Protein AF-F7KYP5-F1 (afdb_monomer_lite)

Organism: NCBI:txid457403

Foldseek 3Di:
DDDDPVLLVVLLVCVLVVNPVVSLVSQCVVVVDDSVVSNVVSVVSCVVVVRPRPPPPVPVQPWDCDPVVNDTDHDPVVVVVVVVVD

Secondary structure (DSSP, 8-state):
-PPPHHHHHHHHHHHHTT-HHHHHHHHHHHH---HHHHHHHHHHHHHHTT---------SS-EEEETTTTEEEE-HHHHHHHGGG-

Structure (mmCIF, N/CA/C/O backbone):
data_AF-F7KYP5-F1
#
_entry.id   AF-F7KYP5-F1
#
loop_
_atom_site.group_PDB
_atom_site.id
_atom_site.type_symbol
_atom_site.label_atom_id
_atom_site.label_alt_id
_atom_site.label_comp_id
_atom_site.label_asym_id
_atom_site.label_entity_id
_atom_site.label_seq_id
_atom_site.pdbx_PDB_ins_code
_atom_site.Cartn_x
_atom_site.Cartn_y
_atom_site.Cartn_z
_atom_site.occupancy
_atom_site.B_iso_or_equiv
_atom_site.auth_seq_id
_atom_site.auth_comp_id
_atom_site.auth_asym_id
_atom_site.auth_atom_id
_atom_site.pdbx_PDB_model_num
ATOM 1 N N . MET A 1 1 ? -6.664 3.918 17.135 1.00 56.44 1 MET A N 1
ATOM 2 C CA . MET A 1 1 ? -6.376 2.484 16.944 1.00 56.44 1 MET A CA 1
ATOM 3 C C . MET A 1 1 ? -4.887 2.364 16.719 1.00 56.44 1 MET A C 1
ATOM 5 O O . MET A 1 1 ? -4.367 3.119 15.907 1.00 56.44 1 MET A O 1
ATOM 9 N N . GLU A 1 2 ? -4.218 1.511 17.485 1.00 64.62 2 GLU A N 1
ATOM 10 C CA . GLU A 1 2 ? -2.777 1.278 17.376 1.00 64.62 2 GLU A CA 1
ATOM 11 C C . GLU A 1 2 ? -2.547 0.089 16.443 1.00 64.62 2 GLU A C 1
ATOM 13 O O . GLU A 1 2 ? -3.175 -0.959 16.608 1.00 64.62 2 GLU A O 1
ATOM 18 N N . LEU A 1 3 ? -1.691 0.265 15.439 1.00 72.12 3 LEU A N 1
ATOM 19 C CA . LEU A 1 3 ? -1.161 -0.860 14.678 1.00 72.12 3 LEU A CA 1
ATOM 20 C C . LEU A 1 3 ? -0.158 -1.580 15.577 1.00 72.12 3 LEU A C 1
ATOM 22 O O . LEU A 1 3 ? 0.721 -0.947 16.158 1.00 72.12 3 LEU A O 1
ATOM 26 N N . LEU A 1 4 ? -0.319 -2.893 15.728 1.00 82.25 4 LEU A N 1
ATOM 27 C CA . LEU A 1 4 ? 0.676 -3.704 16.419 1.00 82.25 4 LEU A CA 1
ATOM 28 C C . LEU A 1 4 ? 1.860 -3.963 15.482 1.00 82.25 4 LEU A C 1
ATOM 30 O O . LEU A 1 4 ? 1.660 -4.143 14.283 1.00 82.25 4 LEU A O 1
ATOM 34 N N . GLU A 1 5 ? 3.066 -4.122 16.032 1.00 80.81 5 GLU A N 1
ATOM 35 C CA . GLU A 1 5 ? 4.262 -4.535 15.265 1.00 80.81 5 GLU A CA 1
ATOM 36 C C . GLU A 1 5 ? 4.000 -5.787 14.409 1.00 80.81 5 GLU A C 1
ATOM 38 O O . GLU 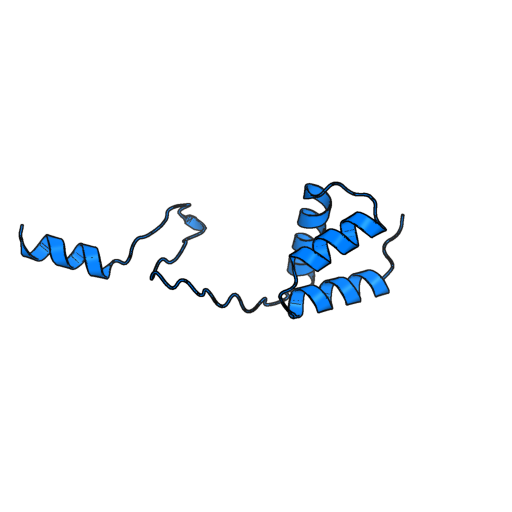A 1 5 ? 4.484 -5.918 13.287 1.00 80.81 5 GLU A O 1
ATOM 43 N N . LYS A 1 6 ? 3.143 -6.686 14.902 1.00 85.38 6 LYS A N 1
ATOM 44 C CA . LYS A 1 6 ? 2.741 -7.910 14.201 1.00 85.38 6 LYS A CA 1
ATOM 45 C C . LYS A 1 6 ? 1.950 -7.649 12.916 1.00 85.38 6 LYS A C 1
ATOM 47 O O . LYS A 1 6 ? 2.060 -8.411 11.959 1.00 85.38 6 LYS A O 1
ATOM 52 N N . ASP A 1 7 ? 1.156 -6.582 12.899 1.00 87.75 7 ASP A N 1
ATOM 53 C CA . ASP A 1 7 ? 0.402 -6.162 11.719 1.00 87.75 7 ASP A CA 1
ATOM 54 C C . ASP A 1 7 ? 1.345 -5.515 10.685 1.00 87.75 7 ASP A C 1
ATOM 56 O O . ASP A 1 7 ? 1.180 -5.730 9.484 1.00 87.75 7 ASP A O 1
ATOM 60 N N . GLU A 1 8 ? 2.381 -4.797 11.131 1.00 86.75 8 GLU A N 1
ATOM 61 C CA . GLU A 1 8 ? 3.402 -4.214 10.249 1.00 86.75 8 GLU A CA 1
ATOM 62 C C . GLU A 1 8 ? 4.249 -5.290 9.556 1.00 86.75 8 GLU A C 1
ATOM 64 O O . GLU A 1 8 ? 4.455 -5.239 8.341 1.00 86.75 8 GLU A O 1
ATOM 69 N N . GLU A 1 9 ? 4.684 -6.316 10.292 1.00 88.56 9 GLU A N 1
ATOM 70 C CA . GLU A 1 9 ? 5.397 -7.471 9.728 1.00 88.56 9 GLU A CA 1
ATOM 71 C C . GLU A 1 9 ? 4.562 -8.212 8.672 1.00 88.56 9 GLU A C 1
ATOM 73 O O . GLU A 1 9 ? 5.081 -8.645 7.632 1.00 88.56 9 GLU A O 1
ATOM 78 N N . TYR A 1 10 ? 3.253 -8.323 8.905 1.00 91.12 10 TYR A N 1
ATOM 79 C CA . TYR A 1 10 ? 2.325 -8.930 7.959 1.00 91.12 10 TYR A CA 1
ATOM 80 C C . TYR A 1 10 ? 2.194 -8.101 6.672 1.00 91.12 10 TYR A C 1
ATOM 82 O O . TYR A 1 10 ? 2.311 -8.644 5.570 1.00 91.12 10 TYR A O 1
ATOM 90 N N . ILE A 1 11 ? 2.051 -6.777 6.793 1.00 90.25 11 ILE A N 1
ATOM 91 C CA . ILE A 1 11 ? 2.011 -5.849 5.650 1.00 90.25 11 ILE A CA 1
ATOM 92 C C . ILE A 1 11 ? 3.290 -5.962 4.812 1.00 90.25 11 ILE A C 1
ATOM 94 O O . ILE A 1 11 ? 3.226 -6.070 3.587 1.00 90.25 11 ILE A O 1
ATOM 98 N N . ILE A 1 12 ? 4.455 -5.989 5.463 1.00 88.25 12 ILE A N 1
ATOM 99 C CA . ILE A 1 12 ? 5.757 -6.128 4.798 1.00 88.25 12 ILE A CA 1
ATOM 100 C C . ILE A 1 12 ? 5.834 -7.441 4.008 1.00 88.25 12 ILE A C 1
ATOM 102 O O . ILE A 1 12 ? 6.344 -7.459 2.886 1.00 88.25 12 ILE A O 1
ATOM 106 N N . SER A 1 13 ? 5.308 -8.530 4.569 1.00 89.94 13 SER A N 1
ATOM 107 C CA . SER A 1 13 ? 5.284 -9.842 3.917 1.00 89.94 13 SER A CA 1
ATOM 108 C C . SER A 1 13 ? 4.411 -9.827 2.657 1.00 89.94 13 SER A C 1
ATOM 110 O O . SER A 1 13 ? 4.875 -10.225 1.589 1.00 89.94 13 SER A O 1
ATOM 112 N N . LEU A 1 14 ? 3.203 -9.254 2.732 1.00 90.12 14 LEU A N 1
ATOM 113 C CA . LEU A 1 14 ? 2.318 -9.083 1.570 1.00 90.12 14 LEU A CA 1
ATOM 114 C C . LEU A 1 14 ? 2.959 -8.238 0.464 1.00 90.12 14 LEU A C 1
ATOM 116 O O . LEU A 1 14 ? 2.839 -8.546 -0.724 1.00 90.12 14 LEU A O 1
ATOM 120 N N . VAL A 1 15 ? 3.664 -7.171 0.841 1.00 88.75 15 VAL A N 1
ATOM 121 C CA . VAL A 1 15 ? 4.356 -6.313 -0.123 1.00 88.75 15 VAL A CA 1
ATOM 122 C C . VAL A 1 15 ? 5.505 -7.053 -0.811 1.00 88.75 15 VAL A C 1
ATOM 124 O O . VAL A 1 15 ? 5.670 -6.902 -2.024 1.00 88.75 15 VAL A O 1
ATOM 127 N N . LYS A 1 16 ? 6.268 -7.873 -0.077 1.00 86.88 16 LYS A N 1
ATOM 128 C CA . LYS A 1 16 ? 7.332 -8.720 -0.645 1.00 86.88 16 LYS A CA 1
ATOM 129 C C . LYS A 1 16 ? 6.787 -9.757 -1.626 1.00 86.88 16 LYS A C 1
ATOM 131 O O . LYS A 1 16 ? 7.418 -10.008 -2.646 1.00 86.88 16 LYS A O 1
ATOM 136 N N . GLU A 1 17 ? 5.598 -10.295 -1.365 1.00 87.38 17 GLU A N 1
ATOM 137 C CA . GLU A 1 17 ? 4.879 -11.186 -2.288 1.00 87.38 17 GLU A CA 1
ATOM 138 C C . GLU A 1 17 ? 4.314 -10.461 -3.527 1.00 87.38 17 GLU A C 1
ATOM 140 O O . GLU A 1 17 ? 3.785 -11.103 -4.433 1.00 87.38 17 GLU A O 1
ATOM 145 N N . GLY A 1 18 ? 4.394 -9.126 -3.589 1.00 85.00 18 GLY A N 1
ATOM 146 C CA . GLY A 1 18 ? 3.834 -8.317 -4.677 1.00 85.00 18 GLY A CA 1
ATOM 147 C C . GLY A 1 18 ? 2.341 -8.002 -4.525 1.00 85.00 18 GLY A C 1
ATOM 148 O O . GLY A 1 18 ? 1.767 -7.312 -5.371 1.00 85.00 18 GLY A O 1
ATOM 149 N N . LYS A 1 19 ? 1.704 -8.419 -3.425 1.00 88.75 19 LYS A N 1
ATOM 150 C CA . LYS A 1 19 ? 0.273 -8.222 -3.136 1.00 88.75 19 LYS A CA 1
ATOM 151 C C . LYS A 1 19 ? -0.005 -6.859 -2.495 1.00 88.75 19 LYS A C 1
ATOM 153 O O . LYS A 1 19 ? -0.585 -6.741 -1.418 1.00 88.75 19 LYS A O 1
ATOM 158 N N . LYS A 1 20 ? 0.389 -5.785 -3.185 1.00 88.62 20 LYS A N 1
ATOM 159 C CA . LYS A 1 20 ? 0.265 -4.402 -2.679 1.00 88.62 20 LYS A CA 1
ATOM 160 C C . LYS A 1 20 ? -1.183 -3.985 -2.400 1.00 88.62 20 LYS A C 1
ATOM 162 O O . LYS A 1 20 ? -1.438 -3.258 -1.449 1.00 88.62 20 LYS A O 1
ATOM 167 N N . VAL A 1 21 ? -2.132 -4.448 -3.215 1.00 89.00 21 VAL A N 1
ATOM 168 C CA . VAL A 1 21 ? -3.556 -4.104 -3.057 1.00 89.00 21 VAL A CA 1
ATOM 169 C C . VAL A 1 21 ? -4.127 -4.708 -1.773 1.00 89.00 21 VAL A C 1
ATOM 171 O O . VAL A 1 21 ? -4.827 -4.016 -1.040 1.00 89.00 21 VAL A O 1
ATOM 174 N N . GLU A 1 22 ? -3.782 -5.960 -1.465 1.00 90.44 22 GLU A N 1
ATOM 175 C CA . GLU A 1 22 ? -4.219 -6.629 -0.233 1.00 90.44 22 GLU A CA 1
ATOM 176 C C . GLU A 1 22 ? -3.648 -5.945 1.013 1.00 90.44 22 GLU A C 1
ATOM 178 O O . GLU A 1 22 ? -4.377 -5.730 1.978 1.00 90.44 22 GLU A O 1
ATOM 183 N N . ALA A 1 23 ? -2.383 -5.515 0.967 1.00 91.31 23 ALA A N 1
ATOM 184 C CA . ALA A 1 23 ? -1.767 -4.751 2.050 1.00 91.31 23 ALA A CA 1
ATOM 185 C C . ALA A 1 23 ? -2.521 -3.438 2.347 1.00 91.31 23 ALA A C 1
ATOM 187 O O . ALA A 1 23 ? -2.774 -3.113 3.506 1.00 91.31 23 ALA A O 1
ATOM 188 N N . ILE A 1 24 ? -2.935 -2.705 1.306 1.00 91.44 24 ILE A N 1
ATOM 189 C CA . ILE A 1 24 ? -3.696 -1.453 1.454 1.00 91.44 24 ILE A CA 1
ATOM 190 C C . ILE A 1 24 ? -5.083 -1.719 2.056 1.00 91.44 24 ILE A C 1
ATOM 192 O O . ILE A 1 24 ? -5.518 -0.976 2.936 1.00 91.44 24 ILE A O 1
ATOM 196 N N . VAL A 1 25 ? -5.775 -2.773 1.605 1.00 92.38 25 VAL A N 1
ATOM 197 C CA . VAL A 1 25 ? -7.089 -3.165 2.146 1.00 92.38 25 VAL A CA 1
ATOM 198 C C . VAL A 1 25 ? -6.973 -3.546 3.621 1.00 92.38 25 VAL A C 1
ATOM 200 O O . VAL A 1 25 ? -7.755 -3.063 4.431 1.00 92.38 25 VAL A O 1
ATOM 203 N N . PHE A 1 26 ? -5.947 -4.313 3.992 1.00 91.31 26 PHE A N 1
ATOM 204 C CA . PHE A 1 26 ? -5.712 -4.706 5.380 1.00 91.31 26 PHE A CA 1
ATOM 205 C C . PHE A 1 26 ? -5.515 -3.500 6.310 1.00 91.31 26 PHE A C 1
ATOM 207 O O . PHE A 1 26 ? -6.150 -3.422 7.362 1.00 91.31 26 PHE A O 1
ATOM 214 N N . VAL A 1 27 ? -4.692 -2.524 5.906 1.00 90.69 27 VAL A N 1
ATOM 215 C CA . VAL A 1 27 ? -4.501 -1.272 6.663 1.00 90.69 27 VAL A CA 1
ATOM 216 C C . VAL A 1 27 ? -5.818 -0.509 6.782 1.00 90.69 27 VAL A C 1
ATOM 218 O O . VAL A 1 27 ? -6.171 -0.026 7.852 1.00 90.69 27 VAL A O 1
ATOM 221 N N . LYS A 1 28 ? -6.577 -0.408 5.692 1.00 90.81 28 LYS A N 1
ATOM 222 C CA . LYS A 1 28 ? -7.869 0.279 5.691 1.00 90.81 28 LYS A CA 1
ATOM 223 C C . LYS A 1 28 ? -8.858 -0.369 6.666 1.00 90.81 28 LYS A C 1
ATOM 225 O O . LYS A 1 28 ? -9.507 0.347 7.423 1.00 90.81 28 LYS A O 1
ATOM 230 N N . ASP A 1 29 ? -8.950 -1.694 6.674 1.00 89.75 29 ASP A N 1
ATOM 231 C CA . ASP A 1 29 ? -9.896 -2.435 7.513 1.00 89.75 29 ASP A CA 1
ATOM 232 C C . ASP A 1 29 ? -9.503 -2.400 8.996 1.00 89.75 29 ASP A C 1
ATOM 234 O O . ASP A 1 29 ? -10.367 -2.314 9.867 1.00 89.75 29 ASP A O 1
ATOM 238 N N . LYS A 1 30 ? -8.197 -2.415 9.289 1.00 88.88 30 LYS A N 1
ATOM 239 C CA . LYS A 1 30 ? -7.664 -2.333 10.655 1.00 88.88 30 LYS A CA 1
ATOM 240 C C . LYS A 1 30 ? -7.786 -0.945 11.261 1.00 88.88 30 LYS A C 1
ATOM 242 O O . LYS A 1 30 ? -8.158 -0.830 12.423 1.00 88.88 30 LYS A O 1
ATOM 247 N N . THR A 1 31 ? -7.446 0.096 10.505 1.00 86.50 31 THR A N 1
ATOM 248 C CA . T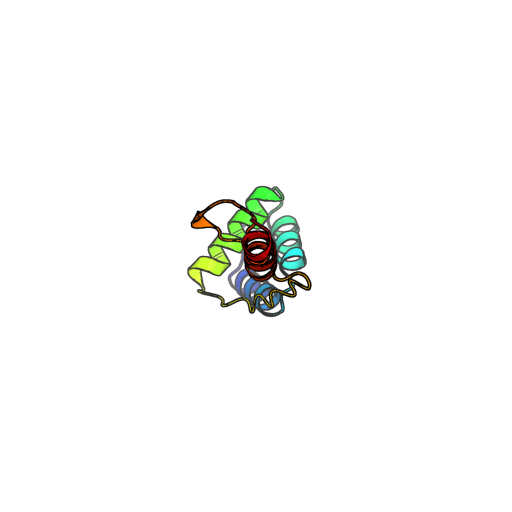HR A 1 31 ? -7.343 1.463 11.036 1.00 86.50 31 THR A CA 1
ATOM 249 C C . THR A 1 31 ? -8.569 2.318 10.714 1.00 86.50 31 THR A C 1
ATOM 251 O O . THR A 1 31 ? -8.723 3.397 11.282 1.00 86.50 31 THR A O 1
ATOM 254 N N . GLY A 1 32 ? -9.440 1.864 9.807 1.00 86.38 32 GLY A N 1
ATOM 255 C CA . GLY A 1 32 ? -10.609 2.614 9.335 1.00 86.38 32 GLY A CA 1
ATOM 256 C C . GLY A 1 32 ? -10.258 3.840 8.483 1.00 86.38 32 GLY A C 1
ATOM 257 O O . GLY A 1 32 ? -11.085 4.735 8.326 1.00 86.38 32 GLY A O 1
ATOM 258 N N . MET A 1 33 ? -9.026 3.908 7.971 1.00 86.94 33 MET A N 1
ATOM 259 C CA . MET A 1 33 ? -8.503 5.044 7.206 1.00 86.94 33 MET A CA 1
ATOM 260 C C . MET A 1 33 ? -9.122 5.154 5.808 1.00 86.94 33 MET A C 1
ATOM 262 O O . MET A 1 33 ? -9.738 4.223 5.284 1.00 86.94 33 MET A O 1
ATOM 266 N N . THR A 1 34 ? -8.923 6.303 5.162 1.00 90.81 34 THR A N 1
ATOM 267 C CA . THR A 1 34 ? -9.253 6.448 3.740 1.00 90.81 34 THR A CA 1
ATOM 268 C C . THR A 1 34 ? -8.231 5.728 2.855 1.00 90.81 34 THR A C 1
ATOM 270 O O . THR A 1 34 ? -7.062 5.599 3.201 1.00 90.81 34 THR A O 1
ATOM 273 N N . LEU A 1 35 ? -8.649 5.303 1.654 1.00 90.38 35 LEU A N 1
ATOM 274 C CA . LEU A 1 35 ? -7.783 4.616 0.677 1.00 90.38 35 LEU A CA 1
ATOM 275 C C . LEU A 1 35 ? -6.469 5.361 0.392 1.00 90.38 35 LEU A C 1
ATOM 277 O O . LEU A 1 35 ? -5.438 4.731 0.167 1.00 90.38 35 LEU A O 1
ATOM 281 N N . LYS A 1 36 ? -6.514 6.697 0.393 1.00 91.31 36 LYS A N 1
ATOM 282 C CA . LYS A 1 36 ? -5.339 7.541 0.173 1.00 91.31 36 LYS A CA 1
ATOM 283 C C . LYS A 1 36 ? -4.351 7.422 1.332 1.00 91.31 36 LYS A C 1
ATOM 285 O O . LYS A 1 36 ? -3.182 7.150 1.097 1.00 91.31 36 LYS A O 1
ATOM 290 N N . GLU A 1 37 ? -4.836 7.553 2.562 1.00 90.12 37 GLU A N 1
ATOM 291 C CA . GLU A 1 37 ? -4.012 7.428 3.767 1.00 90.12 37 GLU A CA 1
ATOM 292 C C . GLU A 1 37 ? -3.432 6.020 3.910 1.00 90.12 37 GLU A C 1
ATOM 294 O O . GLU A 1 37 ? -2.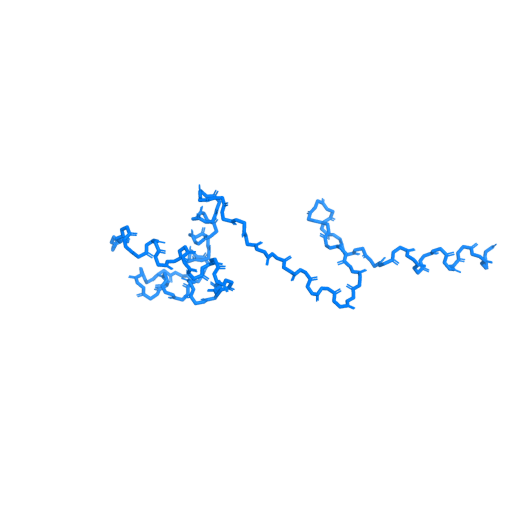252 5.878 4.216 1.00 90.12 37 GLU A O 1
ATOM 299 N N . SER A 1 38 ? -4.223 4.980 3.624 1.00 90.81 38 SER A N 1
ATOM 300 C CA . SER A 1 38 ? -3.749 3.592 3.648 1.00 90.81 38 SER A CA 1
ATOM 301 C C . SER A 1 38 ? -2.613 3.365 2.653 1.00 90.81 38 SER A C 1
ATOM 303 O O . SER A 1 38 ? -1.623 2.719 2.992 1.00 90.81 38 SER A O 1
ATOM 305 N N . LYS A 1 39 ? -2.723 3.937 1.447 1.00 91.25 39 LYS A N 1
ATOM 306 C CA . LYS A 1 39 ? -1.658 3.888 0.444 1.00 91.25 39 LYS A CA 1
ATOM 307 C C . LYS A 1 39 ? -0.410 4.634 0.921 1.00 91.25 39 LYS A C 1
ATOM 309 O O . LYS A 1 39 ? 0.675 4.057 0.923 1.00 91.25 39 LYS A O 1
ATOM 314 N N . ASP A 1 40 ? -0.574 5.879 1.362 1.00 91.75 40 ASP A N 1
ATOM 315 C CA . ASP A 1 40 ? 0.535 6.717 1.823 1.00 91.75 40 ASP A CA 1
ATOM 316 C C . ASP A 1 40 ? 1.268 6.068 3.014 1.00 91.75 40 ASP A C 1
ATOM 318 O O . ASP A 1 40 ? 2.489 6.168 3.127 1.00 91.75 40 ASP A O 1
ATOM 322 N N . TYR A 1 41 ? 0.548 5.355 3.886 1.00 90.12 41 TYR A N 1
ATOM 323 C CA . TYR A 1 41 ? 1.132 4.578 4.979 1.00 90.12 41 TYR A CA 1
ATOM 324 C C . TYR A 1 41 ? 1.939 3.374 4.472 1.00 90.12 41 TYR A C 1
ATOM 326 O O . TYR A 1 41 ? 3.095 3.206 4.860 1.00 90.12 41 TYR A O 1
ATOM 334 N N . THR A 1 42 ? 1.383 2.571 3.557 1.00 89.00 42 THR A N 1
ATOM 335 C CA . THR A 1 42 ? 2.128 1.451 2.957 1.00 89.00 42 THR A CA 1
ATOM 336 C C . THR A 1 42 ? 3.378 1.915 2.209 1.00 89.00 42 THR A C 1
ATOM 338 O O . THR A 1 42 ? 4.421 1.277 2.321 1.00 89.00 42 THR A O 1
ATOM 341 N N . ASP A 1 43 ? 3.315 3.049 1.506 1.00 88.25 43 ASP A N 1
ATOM 342 C CA . ASP A 1 43 ? 4.459 3.615 0.786 1.00 88.25 43 ASP A CA 1
ATOM 343 C C . ASP A 1 43 ? 5.566 4.073 1.758 1.00 88.25 43 ASP A C 1
ATOM 345 O O . ASP A 1 43 ? 6.750 3.836 1.502 1.00 88.25 43 ASP A O 1
ATOM 349 N N . LYS A 1 44 ? 5.202 4.648 2.916 1.00 89.75 44 LYS A N 1
ATOM 350 C CA . LYS A 1 44 ? 6.156 4.978 3.992 1.00 89.75 44 LYS A CA 1
ATOM 351 C C . LYS A 1 44 ? 6.835 3.735 4.566 1.00 89.75 44 LYS A C 1
ATOM 353 O O . LYS A 1 44 ? 8.057 3.734 4.689 1.00 89.75 44 LYS A O 1
ATOM 358 N N . LEU A 1 45 ? 6.074 2.674 4.851 1.00 87.75 45 LEU A N 1
ATOM 359 C CA . LEU A 1 45 ? 6.628 1.408 5.350 1.00 87.75 45 LEU A CA 1
ATOM 360 C C . LEU A 1 45 ? 7.626 0.787 4.364 1.00 87.75 45 LEU A C 1
ATOM 362 O O . LEU A 1 45 ? 8.664 0.262 4.765 1.00 87.75 45 LEU A O 1
ATOM 366 N N . ILE A 1 46 ? 7.330 0.864 3.065 1.00 87.00 46 ILE A N 1
ATOM 367 C CA . ILE A 1 46 ? 8.216 0.370 2.005 1.00 87.00 46 ILE A CA 1
ATOM 368 C C . ILE A 1 46 ? 9.530 1.148 1.975 1.00 87.00 46 ILE A C 1
ATOM 370 O O . ILE A 1 46 ? 10.593 0.534 1.860 1.00 87.00 46 ILE A O 1
ATOM 374 N N . LEU A 1 47 ? 9.450 2.477 2.084 1.00 85.56 47 LEU A N 1
ATOM 375 C CA . LEU A 1 47 ? 10.611 3.361 2.091 1.00 85.56 47 LEU A CA 1
ATOM 376 C C . LEU A 1 47 ? 11.494 3.115 3.319 1.00 85.56 47 LEU A C 1
ATOM 378 O O . LEU A 1 47 ? 12.703 2.962 3.187 1.00 85.56 47 LEU A O 1
ATOM 382 N N . GLU A 1 48 ? 10.892 3.033 4.503 1.00 85.19 48 GLU A N 1
ATOM 383 C CA . GLU A 1 48 ? 11.617 2.840 5.761 1.00 85.19 48 GLU A CA 1
ATOM 384 C C . GLU A 1 48 ? 12.324 1.480 5.818 1.00 85.19 48 GLU A C 1
ATOM 386 O O . GLU A 1 48 ? 13.468 1.373 6.261 1.00 85.19 48 GLU A O 1
ATOM 391 N N . LYS A 1 49 ? 11.671 0.431 5.309 1.00 81.56 49 LYS A N 1
ATOM 392 C CA . LYS A 1 49 ? 12.212 -0.934 5.300 1.00 81.56 49 LYS A CA 1
ATOM 393 C C . LYS A 1 49 ? 13.047 -1.252 4.053 1.00 81.56 49 LYS A C 1
ATOM 395 O O . LYS A 1 49 ? 13.512 -2.384 3.940 1.00 81.56 49 LYS A O 1
ATOM 400 N N . ASN A 1 50 ? 13.240 -0.287 3.142 1.00 73.56 50 ASN A N 1
ATOM 401 C CA . ASN A 1 50 ? 13.957 -0.434 1.865 1.00 73.56 50 ASN A CA 1
ATOM 402 C C . ASN A 1 50 ? 13.601 -1.734 1.120 1.00 73.56 50 ASN A C 1
ATOM 404 O O . ASN A 1 50 ? 14.471 -2.474 0.663 1.00 73.56 50 ASN A O 1
ATOM 408 N N . ILE A 1 51 ? 12.308 -2.057 1.041 1.00 71.75 51 ILE A N 1
ATOM 409 C CA . ILE A 1 51 ? 11.864 -3.316 0.436 1.00 71.75 51 ILE A CA 1
ATOM 410 C C . ILE A 1 51 ? 12.006 -3.188 -1.082 1.00 71.75 51 ILE A C 1
ATOM 412 O O . ILE A 1 51 ? 11.199 -2.522 -1.735 1.00 71.75 51 ILE A O 1
ATOM 416 N N . GLU A 1 52 ? 13.014 -3.848 -1.653 1.00 63.47 52 GLU A N 1
ATOM 417 C CA . GLU A 1 52 ? 13.135 -4.024 -3.098 1.00 63.47 52 GLU A CA 1
ATOM 418 C C . GLU A 1 52 ? 11.951 -4.857 -3.595 1.00 63.47 52 GLU A C 1
ATOM 420 O O . GLU A 1 52 ? 11.923 -6.083 -3.518 1.00 63.47 52 GLU A O 1
ATOM 425 N N . THR A 1 53 ? 10.915 -4.183 -4.089 1.00 58.41 53 THR A N 1
ATOM 426 C CA . THR A 1 53 ? 9.885 -4.872 -4.859 1.00 58.41 53 THR A CA 1
ATOM 427 C C . THR A 1 53 ? 10.492 -5.148 -6.222 1.00 58.41 53 THR A C 1
ATOM 429 O O . THR A 1 53 ? 10.782 -4.186 -6.938 1.00 58.41 53 THR A O 1
ATOM 432 N N . ASN A 1 54 ? 10.664 -6.424 -6.575 1.00 56.25 54 ASN A N 1
ATOM 433 C CA . ASN A 1 54 ? 10.995 -6.858 -7.930 1.00 56.25 54 ASN A CA 1
ATOM 434 C C . ASN A 1 54 ? 9.883 -6.363 -8.861 1.00 56.25 54 ASN A C 1
ATOM 436 O O . ASN A 1 54 ? 8.884 -7.038 -9.099 1.00 56.25 54 ASN A O 1
ATOM 440 N N . LYS A 1 55 ? 10.008 -5.121 -9.330 1.00 55.31 55 LYS A N 1
ATOM 441 C CA . LYS A 1 55 ? 9.183 -4.580 -10.398 1.00 55.31 55 LYS A CA 1
ATOM 442 C C . LYS A 1 55 ? 9.679 -5.279 -11.651 1.00 55.31 55 LYS A C 1
ATOM 444 O O . LYS A 1 55 ? 10.507 -4.739 -12.378 1.00 55.31 55 LYS A O 1
ATOM 449 N N . GLU A 1 56 ? 9.197 -6.491 -11.896 1.00 49.16 56 GLU A N 1
ATOM 450 C CA . GLU A 1 56 ? 9.231 -7.024 -13.246 1.00 49.16 56 GLU A CA 1
ATOM 451 C C . GLU A 1 56 ? 8.361 -6.089 -14.080 1.00 49.16 56 GLU A C 1
ATOM 453 O O . GLU A 1 56 ? 7.131 -6.156 -14.076 1.00 49.16 56 GLU A O 1
ATOM 458 N N . SER A 1 57 ? 9.001 -5.126 -14.744 1.00 49.28 57 SER A N 1
ATOM 459 C CA . SER A 1 57 ? 8.343 -4.345 -15.770 1.00 49.28 57 SER A CA 1
ATOM 460 C C . SER A 1 57 ? 8.055 -5.315 -16.906 1.00 49.28 57 SER A C 1
ATOM 462 O O . SER A 1 57 ? 8.850 -5.471 -17.831 1.00 49.28 57 SER A O 1
ATOM 464 N N . THR A 1 58 ? 6.902 -5.978 -16.870 1.00 42.53 58 THR A N 1
ATOM 465 C CA . THR A 1 58 ? 6.355 -6.657 -18.043 1.00 42.53 58 THR A CA 1
ATOM 466 C C . THR A 1 58 ? 5.832 -5.591 -19.005 1.00 42.53 58 THR A C 1
ATOM 468 O O . THR A 1 58 ? 4.670 -5.598 -19.416 1.00 42.53 58 THR A O 1
ATOM 471 N N . CYS A 1 59 ? 6.668 -4.610 -19.345 1.00 46.59 59 CYS A N 1
ATOM 472 C CA . CYS A 1 59 ? 6.411 -3.699 -20.433 1.00 46.59 59 CYS A CA 1
ATOM 473 C C . CYS A 1 59 ? 6.595 -4.522 -21.717 1.00 46.59 59 CYS A C 1
ATOM 475 O O . CYS A 1 59 ? 7.636 -4.562 -22.361 1.00 46.59 59 CYS A O 1
ATOM 477 N N . LYS A 1 60 ? 5.523 -5.241 -22.075 1.00 46.41 60 LYS A N 1
ATOM 478 C CA . LYS A 1 60 ? 5.372 -5.991 -23.334 1.00 46.41 60 LYS A CA 1
ATOM 479 C C . LYS A 1 60 ? 5.536 -5.074 -24.557 1.00 46.41 60 LYS A C 1
ATOM 481 O O . LYS A 1 60 ? 5.772 -5.529 -25.669 1.00 46.41 60 LYS A O 1
ATOM 486 N N . TRP A 1 61 ? 5.456 -3.770 -24.313 1.00 47.62 61 TRP A N 1
ATOM 487 C CA . TRP A 1 61 ? 5.850 -2.686 -25.188 1.00 47.62 61 TRP A CA 1
ATOM 488 C C . TRP A 1 61 ? 7.106 -2.073 -24.585 1.00 47.62 61 TRP A C 1
ATOM 490 O O . TRP A 1 61 ? 7.055 -1.646 -23.440 1.00 47.62 61 TRP A O 1
ATOM 500 N N . GLY A 1 62 ? 8.221 -2.047 -25.318 1.00 49.44 62 GLY A N 1
ATOM 501 C CA . GLY A 1 62 ? 9.472 -1.424 -24.876 1.00 49.44 62 GLY A CA 1
ATOM 502 C C . GLY A 1 62 ? 9.314 0.084 -24.668 1.00 49.44 62 GLY A C 1
ATOM 503 O O . GLY A 1 62 ? 9.689 0.883 -25.524 1.00 49.44 62 GLY A O 1
ATOM 504 N N . CYS A 1 63 ? 8.709 0.458 -23.551 1.00 53.66 63 CYS A N 1
ATOM 505 C CA . CYS A 1 63 ? 8.580 1.807 -23.050 1.00 53.66 63 CYS A CA 1
ATOM 506 C C . CYS A 1 63 ? 9.203 1.834 -21.657 1.00 53.66 63 CYS A C 1
ATOM 508 O O . CYS A 1 63 ? 8.804 1.084 -20.764 1.00 53.66 63 CYS A O 1
ATOM 510 N N . VAL A 1 64 ? 10.199 2.695 -21.490 1.00 46.72 64 VAL A N 1
ATOM 511 C CA . VAL A 1 64 ? 10.748 3.043 -20.184 1.00 46.72 64 VAL A CA 1
ATOM 512 C C . VAL A 1 64 ? 10.001 4.301 -19.761 1.00 46.72 64 VAL A C 1
ATOM 514 O O . VAL A 1 64 ? 10.088 5.325 -20.439 1.00 46.72 64 VAL A O 1
ATOM 517 N N . TYR A 1 65 ? 9.195 4.201 -18.706 1.00 48.22 65 TYR A N 1
ATOM 518 C CA . TYR A 1 65 ? 8.627 5.384 -18.066 1.00 48.22 65 TYR A CA 1
ATOM 519 C C . TYR A 1 65 ? 9.756 6.044 -17.273 1.00 48.22 65 TYR A C 1
ATOM 521 O O . TYR A 1 65 ? 10.274 5.439 -16.337 1.00 48.22 65 TYR A O 1
ATOM 529 N N . ASP A 1 66 ? 10.169 7.244 -17.676 1.00 53.78 66 ASP A N 1
ATOM 530 C CA . ASP A 1 66 ? 11.192 8.003 -16.960 1.00 53.78 66 ASP A CA 1
ATOM 531 C C . ASP A 1 66 ? 10.496 8.968 -15.991 1.00 53.78 66 ASP A C 1
ATOM 533 O O . ASP A 1 66 ? 9.917 9.981 -16.400 1.00 53.78 66 ASP A O 1
ATOM 537 N N . GLU A 1 67 ? 10.505 8.626 -14.699 1.00 58.94 67 GLU A N 1
ATOM 538 C CA . GLU A 1 67 ? 9.867 9.412 -13.632 1.00 58.94 67 GLU A CA 1
ATOM 539 C C . GLU A 1 67 ? 10.401 10.853 -13.582 1.00 58.94 67 GLU A C 1
ATOM 541 O O . GLU A 1 67 ? 9.666 11.766 -13.211 1.00 58.94 67 GLU A O 1
ATOM 546 N N . LYS A 1 68 ? 11.643 11.091 -14.032 1.00 63.31 68 LYS A N 1
ATOM 547 C CA . LYS A 1 68 ? 12.246 12.434 -14.066 1.00 63.31 68 LYS A CA 1
ATOM 548 C C . LYS A 1 68 ? 11.647 13.341 -15.138 1.00 63.31 68 LYS A C 1
ATOM 550 O O . LYS A 1 68 ? 11.690 14.558 -14.987 1.00 63.31 68 LYS A O 1
ATOM 555 N N . LEU A 1 69 ? 11.126 12.768 -16.225 1.00 57.66 69 LEU A N 1
ATOM 556 C CA . LEU A 1 69 ? 10.626 13.524 -17.377 1.00 57.66 69 LEU A CA 1
ATOM 557 C C . LEU A 1 69 ? 9.096 13.614 -17.425 1.00 57.66 69 LEU A C 1
ATOM 559 O O . LEU A 1 69 ? 8.573 14.377 -18.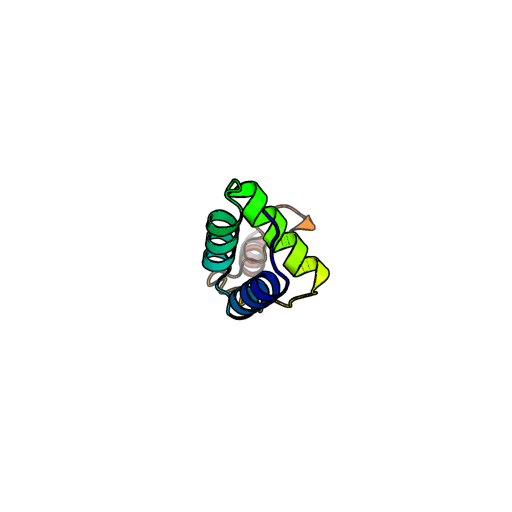233 1.00 57.66 69 LEU A O 1
ATOM 563 N N . ASN A 1 70 ? 8.376 12.841 -16.599 1.00 54.88 70 ASN A N 1
ATOM 564 C CA . ASN A 1 70 ? 6.914 12.692 -16.659 1.00 54.88 70 ASN A CA 1
ATOM 565 C C . ASN A 1 70 ? 6.394 12.448 -18.097 1.00 54.88 70 ASN A C 1
ATOM 567 O O . ASN A 1 70 ? 5.304 12.880 -18.472 1.00 54.88 70 ASN A O 1
ATOM 571 N N . ALA A 1 71 ? 7.204 11.791 -18.931 1.00 53.72 71 ALA A N 1
ATOM 572 C CA . ALA A 1 71 ? 6.941 11.604 -20.348 1.00 53.72 71 ALA A CA 1
ATOM 573 C C . ALA A 1 71 ? 7.151 10.141 -20.735 1.00 53.72 71 ALA A C 1
ATOM 575 O O . ALA A 1 71 ? 8.132 9.499 -20.358 1.00 53.72 71 ALA A O 1
ATOM 576 N N . PHE A 1 72 ? 6.213 9.616 -21.518 1.00 52.47 72 PHE A N 1
ATOM 577 C CA . PHE A 1 72 ? 6.310 8.285 -22.098 1.00 52.47 72 PHE A CA 1
ATOM 578 C C . PHE A 1 72 ? 7.292 8.325 -23.272 1.00 52.47 72 PHE A C 1
AT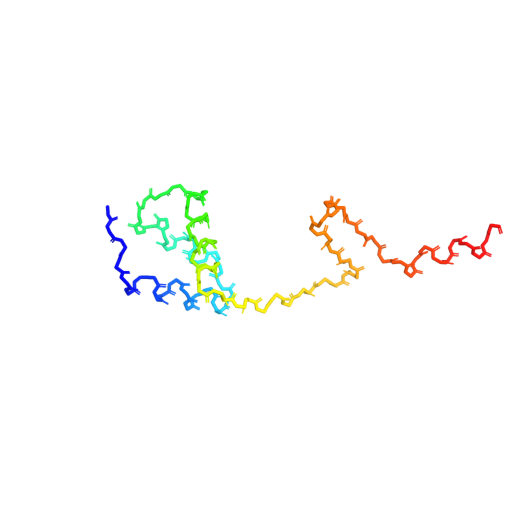OM 580 O O . PHE A 1 72 ? 7.013 8.996 -24.266 1.00 52.47 72 PHE A O 1
ATOM 587 N N . ILE A 1 73 ? 8.428 7.623 -23.183 1.00 54.66 73 ILE A N 1
ATOM 588 C CA . ILE A 1 73 ? 9.377 7.510 -24.302 1.00 54.66 73 ILE A CA 1
ATOM 589 C C . 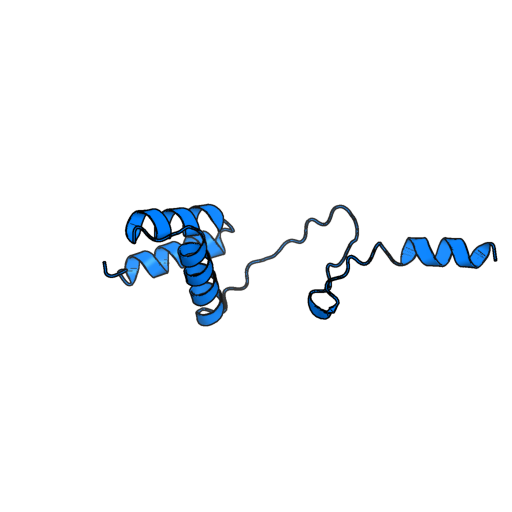ILE A 1 73 ? 9.011 6.270 -25.134 1.00 54.66 73 ILE A C 1
ATOM 591 O O . ILE A 1 73 ? 9.327 5.145 -24.730 1.00 54.66 73 ILE A O 1
ATOM 595 N N . PRO A 1 74 ? 8.357 6.414 -26.304 1.00 54.78 74 PRO A N 1
ATOM 596 C CA . PRO A 1 74 ? 8.201 5.298 -27.221 1.00 54.78 74 PRO A CA 1
ATOM 597 C C . PRO A 1 74 ? 9.563 4.907 -27.813 1.00 54.78 74 PRO A C 1
ATOM 599 O O . PRO A 1 74 ? 10.317 5.746 -28.299 1.00 54.78 74 PRO A O 1
ATOM 602 N N . ASN A 1 75 ? 9.838 3.603 -27.774 1.00 54.41 75 ASN A N 1
ATOM 603 C CA . ASN A 1 75 ? 11.003 2.885 -28.292 1.00 54.41 75 ASN A CA 1
ATOM 604 C C . ASN A 1 75 ? 11.820 3.628 -29.385 1.00 54.41 75 ASN A C 1
ATOM 606 O O . ASN A 1 75 ? 11.402 3.727 -30.546 1.00 54.41 75 ASN A O 1
ATOM 610 N N . LEU A 1 76 ? 13.024 4.091 -29.016 1.00 55.28 76 LEU A N 1
ATOM 611 C CA . LEU A 1 76 ? 13.980 4.846 -29.848 1.00 55.28 76 LEU A CA 1
ATOM 612 C C . LEU A 1 76 ? 14.319 4.141 -31.180 1.00 55.28 76 LEU A C 1
ATOM 614 O O . LEU A 1 76 ? 14.645 4.785 -32.181 1.00 55.28 76 LEU A O 1
ATOM 618 N N . ALA A 1 77 ? 14.192 2.808 -31.224 1.00 51.34 77 ALA A N 1
ATOM 619 C CA . ALA A 1 77 ? 14.396 2.007 -32.430 1.00 51.34 77 ALA A CA 1
ATOM 620 C C . ALA A 1 77 ? 13.467 2.416 -33.589 1.00 51.34 77 ALA A C 1
ATOM 622 O O . ALA A 1 77 ? 13.848 2.306 -34.756 1.00 51.34 77 ALA A O 1
ATOM 623 N N . ARG A 1 78 ? 12.266 2.939 -33.292 1.00 52.19 78 ARG A N 1
ATOM 624 C CA . ARG A 1 78 ? 11.318 3.402 -34.315 1.00 52.19 78 ARG A CA 1
ATOM 625 C C . ARG A 1 78 ? 11.711 4.762 -34.899 1.00 52.19 78 ARG A C 1
ATOM 627 O O . ARG A 1 78 ? 11.485 4.983 -36.083 1.00 52.19 78 ARG A O 1
ATOM 634 N N . GLN A 1 79 ? 12.353 5.635 -34.118 1.00 55.16 79 GLN A N 1
ATOM 635 C CA . GLN A 1 79 ? 12.758 6.979 -34.557 1.00 55.16 79 GLN A CA 1
ATOM 636 C C . GLN A 1 79 ? 13.891 6.939 -35.595 1.00 55.16 79 GLN A C 1
ATOM 638 O O . GLN A 1 79 ? 13.811 7.626 -36.612 1.00 55.16 79 GLN A O 1
ATOM 643 N N . LYS A 1 80 ? 14.883 6.050 -35.430 1.00 53.12 80 LYS A N 1
ATOM 644 C CA . LYS A 1 80 ? 15.980 5.878 -36.409 1.00 53.12 80 LYS A CA 1
ATOM 645 C C . LYS A 1 80 ? 15.503 5.426 -37.796 1.00 53.12 80 LYS A C 1
ATOM 647 O O . LYS A 1 80 ? 16.206 5.629 -38.782 1.00 53.12 80 LYS A O 1
ATOM 652 N N . LYS A 1 81 ? 14.316 4.811 -37.893 1.00 50.31 81 LYS A N 1
ATOM 653 C CA . LYS A 1 81 ? 13.747 4.362 -39.172 1.00 50.31 81 LYS A CA 1
ATOM 654 C C . LYS A 1 81 ? 13.239 5.531 -40.025 1.00 50.31 81 LYS A C 1
ATOM 656 O O . LYS A 1 81 ? 13.257 5.408 -41.241 1.00 50.31 81 LYS A O 1
ATOM 661 N N . TYR A 1 82 ? 12.852 6.654 -39.413 1.00 48.91 82 TYR A N 1
ATOM 662 C CA . TYR A 1 82 ? 12.362 7.841 -40.125 1.00 48.91 82 TYR A CA 1
ATOM 663 C C . TYR A 1 82 ? 13.491 8.741 -40.648 1.00 48.91 82 TYR A C 1
ATOM 665 O O . TYR A 1 82 ? 13.335 9.345 -41.700 1.00 48.91 82 TYR A O 1
ATOM 673 N N . GLN A 1 83 ? 14.660 8.763 -39.996 1.00 52.34 83 GLN A N 1
ATOM 674 C CA . GLN A 1 83 ? 15.835 9.507 -40.487 1.00 52.34 83 GLN A CA 1
ATOM 675 C C . GLN A 1 83 ? 16.469 8.916 -41.755 1.00 52.34 83 GLN A C 1
ATOM 677 O O . GLN A 1 83 ? 17.251 9.593 -42.407 1.00 52.34 83 GLN A O 1
ATOM 682 N N . LYS A 1 84 ? 16.141 7.671 -42.129 1.00 53.41 84 LYS A N 1
ATOM 683 C CA . LYS A 1 84 ? 16.620 7.057 -43.381 1.00 53.41 84 LYS A CA 1
ATOM 684 C C . LYS A 1 84 ? 15.868 7.521 -44.634 1.00 53.41 84 LYS A C 1
ATOM 686 O O . LYS A 1 84 ? 16.299 7.183 -45.729 1.00 53.41 84 LYS A O 1
ATOM 691 N N . TYR A 1 85 ? 14.756 8.237 -44.475 1.00 55.97 85 TYR A N 1
ATOM 692 C CA . TYR A 1 85 ? 13.898 8.681 -45.578 1.00 55.97 85 TYR A CA 1
ATOM 693 C C . TYR A 1 85 ? 13.771 10.213 -45.657 1.00 55.97 85 TYR A C 1
ATOM 695 O O . TYR A 1 85 ? 12.844 10.698 -46.301 1.00 55.97 85 TYR A O 1
ATOM 703 N N . SER A 1 86 ? 14.658 10.958 -44.983 1.00 47.19 86 SER A N 1
ATOM 704 C CA . SER A 1 86 ? 14.709 12.427 -45.012 1.00 47.19 86 SER A CA 1
ATOM 705 C C . SER A 1 86 ? 15.873 12.941 -45.840 1.00 47.19 86 SER A C 1
ATOM 707 O O . SER A 1 86 ? 16.884 12.213 -45.949 1.00 47.19 86 SER A O 1
#

InterPro domains:
  IPR014719 Ribosomal protein bL12, C-terminal/adaptor protein ClpS-like [G3DSA:3.30.1390.10] (10-61)

pLDDT: mean 72.77, std 17.67, range [42.53, 92.38]

Sequence (86 aa):
MELLEKDEEYIISLVKEGKKVEAIVFVKDKTGMTLKESKDYTDKLILEKNIETNKESTCKWGCVYDEKLNAFIPNLARQKKYQKYS

Radius of gyration: 19.15 Å; chains: 1; bounding box: 27×25×63 Å